Protein AF-A0A955QP29-F1 (afdb_monomer_lite)

Sequence (66 aa):
NDPSDDNFYDQIAWFRSGSEALKDITVAAGGNFDFQPFVYTDTNLTRNSISHRISDHFPLWLEFAL

Structure (mmCIF, N/CA/C/O backbone):
data_AF-A0A955QP29-F1
#
_entry.id   AF-A0A955QP29-F1
#
loop_
_atom_site.group_PDB
_atom_site.id
_atom_site.type_symbol
_atom_site.label_atom_id
_atom_site.label_alt_id
_atom_site.label_comp_id
_atom_site.label_asym_id
_atom_site.label_entity_id
_atom_site.label_seq_id
_atom_site.pdbx_PDB_ins_code
_atom_site.Cartn_x
_atom_site.Cartn_y
_atom_site.Cartn_z
_atom_site.occupancy
_atom_site.B_iso_or_equiv
_atom_site.auth_seq_id
_atom_site.auth_comp_id
_atom_site.auth_asym_id
_atom_site.auth_atom_id
_atom_site.pdbx_PDB_model_num
ATOM 1 N N . ASN A 1 1 ? 17.243 -4.690 18.968 1.00 48.75 1 ASN A N 1
ATOM 2 C CA . ASN A 1 1 ? 16.940 -4.238 17.599 1.00 48.75 1 ASN A CA 1
ATOM 3 C C . ASN A 1 1 ? 18.217 -3.686 17.014 1.00 48.75 1 ASN A C 1
ATOM 5 O O . ASN A 1 1 ? 18.487 -2.498 17.154 1.00 48.75 1 ASN A O 1
ATOM 9 N N . ASP A 1 2 ? 19.048 -4.593 16.512 1.00 42.47 2 ASP A N 1
ATOM 10 C CA . ASP A 1 2 ? 20.311 -4.279 15.853 1.00 42.47 2 ASP A CA 1
ATOM 11 C C . ASP A 1 2 ? 19.993 -3.979 14.375 1.00 42.47 2 ASP A C 1
ATOM 13 O O . ASP A 1 2 ? 19.308 -4.781 13.742 1.00 42.47 2 ASP A O 1
ATOM 17 N N . PRO A 1 3 ? 20.409 -2.835 13.808 1.00 54.41 3 PRO A N 1
ATOM 18 C CA . PRO A 1 3 ? 20.195 -2.530 12.391 1.00 54.41 3 P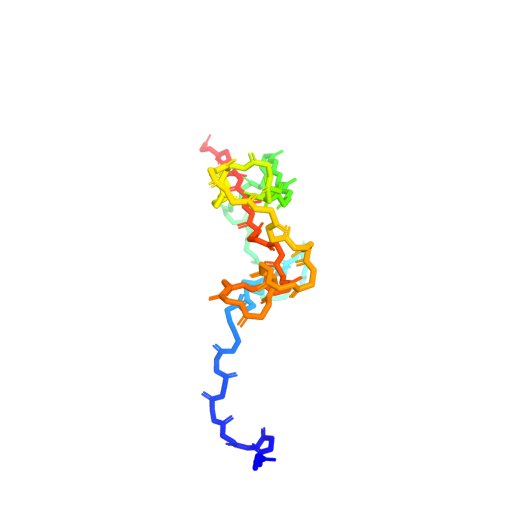RO A CA 1
ATOM 19 C C . PRO A 1 3 ? 20.929 -3.492 11.436 1.00 54.41 3 PRO A C 1
ATOM 21 O O . PRO A 1 3 ? 20.740 -3.373 10.229 1.00 54.41 3 PRO A O 1
ATOM 24 N N . SER A 1 4 ? 21.760 -4.406 11.957 1.00 54.84 4 SER A N 1
ATOM 25 C CA . SER A 1 4 ? 22.430 -5.473 11.202 1.00 54.84 4 SER A CA 1
ATOM 26 C C . SER A 1 4 ? 21.656 -6.793 11.113 1.00 54.84 4 SER A C 1
ATOM 28 O O . SER A 1 4 ? 22.118 -7.701 10.424 1.00 54.84 4 SER A O 1
ATOM 30 N N . ASP A 1 5 ? 20.480 -6.908 11.742 1.00 51.44 5 ASP A N 1
ATOM 31 C CA . ASP A 1 5 ? 19.545 -7.970 11.368 1.00 51.44 5 ASP A CA 1
ATOM 32 C C . ASP A 1 5 ? 19.162 -7.730 9.903 1.00 51.44 5 ASP A C 1
ATOM 34 O O . ASP A 1 5 ? 18.713 -6.624 9.584 1.00 51.44 5 ASP A O 1
ATOM 38 N N . ASP A 1 6 ? 19.371 -8.737 9.041 1.00 48.12 6 ASP A N 1
ATOM 39 C CA . ASP A 1 6 ? 19.020 -8.789 7.611 1.00 48.12 6 ASP A CA 1
ATOM 40 C C . ASP A 1 6 ? 17.511 -8.561 7.412 1.00 48.12 6 ASP A C 1
ATOM 42 O O . ASP A 1 6 ? 16.730 -9.440 7.042 1.00 48.12 6 ASP A O 1
ATOM 46 N N . ASN A 1 7 ? 17.070 -7.344 7.694 1.00 45.50 7 ASN A N 1
ATOM 47 C CA . ASN A 1 7 ? 15.755 -6.853 7.389 1.00 45.50 7 ASN A CA 1
ATOM 48 C C . ASN A 1 7 ? 15.805 -6.544 5.903 1.00 45.50 7 ASN A C 1
ATOM 50 O O . ASN A 1 7 ? 16.122 -5.428 5.483 1.00 45.50 7 ASN A O 1
ATOM 54 N N . PHE A 1 8 ? 15.499 -7.563 5.105 1.00 45.44 8 PHE A N 1
ATOM 55 C CA . PHE A 1 8 ? 14.982 -7.374 3.762 1.00 45.44 8 PHE A CA 1
ATOM 56 C C . PHE A 1 8 ? 13.652 -6.637 3.920 1.00 45.44 8 PHE A C 1
ATOM 58 O O . PHE A 1 8 ? 12.580 -7.232 3.899 1.00 45.44 8 PHE A O 1
ATOM 65 N N . TYR A 1 9 ? 13.708 -5.329 4.171 1.00 49.19 9 TYR A N 1
ATOM 66 C CA . TYR A 1 9 ? 12.561 -4.490 3.894 1.00 49.19 9 TYR A CA 1
ATOM 67 C C . TYR A 1 9 ? 12.189 -4.801 2.447 1.00 49.19 9 TYR A C 1
ATOM 69 O O . TYR A 1 9 ? 13.076 -4.781 1.590 1.00 49.19 9 TYR A O 1
ATOM 77 N N . ASP A 1 10 ? 10.914 -5.100 2.194 1.00 49.06 10 ASP A N 1
ATOM 78 C CA . ASP A 1 10 ? 10.314 -5.220 0.861 1.00 49.06 10 ASP A CA 1
ATOM 79 C C . ASP A 1 10 ? 10.361 -3.852 0.153 1.00 49.06 10 ASP A C 1
ATOM 81 O O . ASP A 1 10 ? 9.361 -3.256 -0.244 1.00 49.06 10 ASP A O 1
ATOM 85 N N . GLN A 1 11 ? 11.553 -3.278 0.048 1.00 55.75 11 GLN A N 1
ATOM 86 C CA . GLN A 1 11 ? 11.855 -2.182 -0.826 1.00 55.75 11 GLN A CA 1
ATOM 87 C C . GLN A 1 11 ? 11.963 -2.828 -2.179 1.00 55.75 11 GLN A C 1
ATOM 89 O O . GLN A 1 11 ? 12.969 -3.440 -2.536 1.00 55.75 11 GLN A O 1
ATOM 94 N N . ILE A 1 12 ? 10.902 -2.694 -2.951 1.00 57.41 12 ILE A N 1
ATOM 95 C CA . ILE A 1 12 ? 11.070 -2.895 -4.365 1.00 57.41 12 ILE A CA 1
ATOM 96 C C . ILE A 1 12 ? 11.970 -1.736 -4.830 1.00 57.41 12 ILE A C 1
ATOM 98 O O . ILE A 1 12 ? 11.574 -0.572 -4.889 1.00 57.41 12 ILE A O 1
ATOM 102 N N . ALA A 1 13 ? 13.250 -2.031 -5.026 1.00 56.16 13 ALA A N 1
ATOM 103 C CA . ALA A 1 13 ? 14.227 -1.056 -5.475 1.00 56.16 13 ALA A CA 1
ATOM 104 C C . ALA A 1 13 ? 14.059 -0.875 -6.991 1.00 56.16 13 ALA A C 1
ATOM 106 O O . ALA A 1 13 ? 14.489 -1.711 -7.782 1.00 56.16 13 ALA A O 1
ATOM 107 N N . TRP A 1 14 ? 13.396 0.206 -7.413 1.00 64.44 14 TRP A N 1
ATOM 108 C CA . TRP A 1 14 ? 13.239 0.543 -8.832 1.00 64.44 14 TRP A CA 1
ATOM 109 C C . TRP A 1 14 ? 14.249 1.601 -9.254 1.00 64.44 14 TRP A C 1
ATOM 111 O O . TRP A 1 14 ? 14.007 2.808 -9.157 1.00 64.44 14 TRP A O 1
ATOM 121 N N . PHE A 1 15 ? 15.377 1.151 -9.784 1.00 62.97 15 PHE A N 1
ATOM 122 C CA . PHE A 1 15 ? 16.323 2.034 -10.447 1.00 62.97 15 PHE A CA 1
ATOM 123 C C . PHE A 1 15 ? 15.751 2.431 -11.814 1.00 62.97 15 PHE A C 1
ATOM 125 O O . PHE A 1 15 ? 15.551 1.596 -12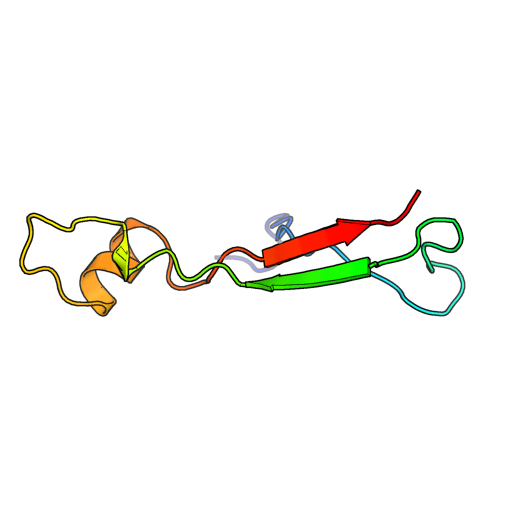.694 1.00 62.97 15 PHE A O 1
ATOM 132 N N . ARG A 1 16 ? 15.450 3.721 -11.995 1.00 60.88 16 ARG A N 1
ATOM 133 C CA . ARG A 1 16 ? 14.969 4.270 -13.281 1.00 60.88 16 ARG A CA 1
ATOM 134 C C . ARG A 1 16 ? 16.107 4.731 -14.196 1.00 60.88 16 ARG A C 1
ATOM 136 O O . ARG A 1 16 ? 15.865 5.144 -15.325 1.00 60.88 16 ARG A O 1
ATOM 143 N N . SER A 1 17 ? 17.342 4.712 -13.704 1.00 61.81 17 SER A N 1
ATOM 144 C CA . SER A 1 17 ? 18.543 5.142 -14.420 1.00 61.81 17 SER A CA 1
ATOM 145 C C . SER A 1 17 ? 19.789 4.471 -13.831 1.00 61.81 17 SER A C 1
ATOM 147 O O . SER A 1 17 ? 19.735 3.869 -12.761 1.00 61.81 17 SER A O 1
ATOM 149 N N . GLY A 1 18 ? 20.914 4.545 -14.547 1.00 66.88 18 GLY A N 1
ATOM 150 C CA . GLY A 1 18 ? 22.170 3.907 -14.141 1.00 66.88 18 GLY A CA 1
ATOM 151 C C . GLY A 1 18 ? 22.319 2.461 -14.624 1.00 66.88 18 GLY A C 1
ATOM 152 O O . GLY A 1 18 ? 21.528 1.961 -15.428 1.00 66.88 18 GLY A O 1
ATOM 153 N N . SER A 1 19 ? 23.389 1.799 -14.179 1.00 69.75 19 SER A N 1
ATOM 154 C CA . SER A 1 19 ? 23.712 0.412 -14.549 1.00 69.75 19 SER A CA 1
ATOM 155 C C . SER A 1 19 ? 22.710 -0.607 -14.010 1.00 69.75 19 SER A C 1
ATOM 157 O O . SER A 1 19 ? 22.543 -1.654 -14.622 1.00 69.75 19 SER A O 1
ATOM 159 N N . GLU A 1 20 ? 22.028 -0.280 -12.915 1.00 68.88 20 GLU A N 1
ATOM 160 C CA . GLU A 1 20 ? 21.046 -1.140 -12.240 1.00 68.88 20 GLU A CA 1
ATOM 161 C C . GLU A 1 20 ? 19.611 -0.903 -12.732 1.00 68.88 20 GLU A C 1
ATOM 163 O O . GLU A 1 20 ? 18.666 -1.489 -12.211 1.00 68.88 20 GLU A O 1
ATOM 168 N N . ALA A 1 21 ? 19.431 -0.037 -13.737 1.00 69.50 21 ALA A N 1
ATOM 169 C CA . ALA A 1 21 ? 18.113 0.266 -14.268 1.00 69.50 21 ALA A CA 1
ATOM 170 C C . ALA A 1 21 ? 17.439 -0.975 -14.866 1.00 69.50 21 ALA A C 1
ATOM 172 O O . ALA A 1 21 ? 18.032 -1.682 -15.685 1.00 69.50 21 ALA A O 1
ATOM 173 N N . LEU A 1 22 ? 16.165 -1.178 -14.523 1.00 69.62 22 LEU A N 1
ATOM 174 C CA . LEU A 1 22 ? 15.302 -2.179 -15.152 1.00 69.62 22 LEU A CA 1
ATOM 175 C C . LEU A 1 22 ? 14.890 -1.670 -16.540 1.00 69.62 22 LEU A C 1
ATOM 177 O O . LEU A 1 22 ? 13.852 -1.037 -16.705 1.00 69.62 22 LEU A O 1
ATOM 181 N N . LYS A 1 23 ? 15.763 -1.874 -17.531 1.00 68.44 23 LYS A N 1
ATOM 182 C CA . LYS A 1 23 ? 15.632 -1.284 -18.877 1.00 68.44 23 LYS A CA 1
ATOM 183 C C . LYS A 1 23 ? 14.556 -1.938 -19.744 1.00 68.44 23 LYS A C 1
ATOM 185 O O . LYS A 1 23 ? 14.048 -1.280 -20.644 1.00 68.44 23 LYS A O 1
ATOM 190 N N . ASP A 1 24 ? 14.196 -3.183 -19.446 1.00 75.75 24 ASP A N 1
ATOM 191 C CA . ASP A 1 24 ? 13.289 -3.986 -20.275 1.00 75.75 24 ASP A CA 1
ATOM 192 C C . ASP A 1 24 ? 11.847 -4.020 -19.739 1.00 75.75 24 ASP A C 1
ATOM 194 O O . ASP A 1 24 ? 11.018 -4.779 -20.231 1.00 75.75 24 ASP A O 1
ATOM 198 N N . ILE A 1 25 ? 11.534 -3.214 -18.717 1.00 78.75 25 ILE A N 1
ATOM 199 C CA . ILE A 1 25 ? 10.209 -3.174 -18.093 1.00 78.75 25 ILE A CA 1
ATOM 200 C C . ILE A 1 25 ? 9.696 -1.734 -18.095 1.00 78.75 25 ILE A C 1
ATOM 202 O O . ILE A 1 25 ? 10.215 -0.867 -17.389 1.00 78.75 25 ILE A O 1
ATOM 206 N N . THR A 1 26 ? 8.633 -1.481 -18.857 1.00 82.12 26 THR A N 1
ATOM 207 C CA . THR A 1 26 ? 7.966 -0.176 -18.846 1.00 82.12 26 THR A CA 1
ATOM 208 C C . THR A 1 26 ? 6.986 -0.119 -17.682 1.00 82.12 26 THR A C 1
ATOM 210 O O . THR A 1 26 ? 6.025 -0.882 -17.636 1.00 82.12 26 THR A O 1
ATOM 213 N N . VAL A 1 27 ? 7.196 0.803 -16.744 1.00 81.12 27 VAL A N 1
ATOM 214 C CA . VAL A 1 27 ? 6.215 1.095 -15.688 1.00 81.12 27 VAL A CA 1
ATOM 215 C C . VAL A 1 27 ? 5.063 1.902 -16.286 1.00 81.12 27 VAL A C 1
ATOM 217 O O . VAL A 1 27 ? 5.290 2.987 -16.819 1.00 81.12 27 VAL A O 1
ATOM 220 N N . ALA A 1 28 ? 3.839 1.390 -16.178 1.00 87.12 28 ALA A N 1
ATOM 221 C CA . ALA A 1 28 ? 2.630 2.041 -16.678 1.00 87.12 28 ALA A CA 1
ATOM 222 C C . ALA A 1 28 ? 1.991 2.953 -15.621 1.00 87.12 28 ALA A C 1
ATOM 224 O O . ALA A 1 28 ? 1.708 4.121 -15.888 1.00 87.12 28 ALA A O 1
ATOM 225 N N . ALA A 1 29 ? 1.791 2.432 -14.410 1.00 89.44 29 ALA A N 1
ATOM 226 C CA . ALA A 1 29 ? 1.152 3.143 -13.308 1.00 89.44 29 ALA A CA 1
ATOM 227 C C . ALA A 1 29 ? 1.630 2.598 -11.961 1.00 89.44 29 ALA A C 1
ATOM 229 O O . ALA A 1 29 ? 2.237 1.533 -11.891 1.00 89.44 29 ALA A O 1
ATOM 230 N N . GLY A 1 30 ? 1.360 3.329 -10.886 1.00 89.62 30 GLY A N 1
ATOM 231 C CA . GLY A 1 30 ? 1.613 2.859 -9.534 1.00 89.62 30 GLY A CA 1
ATOM 232 C C . GLY A 1 30 ? 1.067 3.810 -8.486 1.00 89.62 30 GLY A C 1
ATOM 233 O O . GLY A 1 30 ? 0.732 4.962 -8.777 1.00 89.62 30 GLY A O 1
ATOM 234 N N . GLY A 1 31 ? 0.990 3.328 -7.254 1.00 90.19 31 GLY A N 1
ATOM 235 C CA . GLY A 1 31 ? 0.452 4.097 -6.146 1.00 90.19 31 GLY A CA 1
ATOM 236 C C . GLY A 1 31 ? 0.452 3.324 -4.838 1.00 90.19 31 GLY A C 1
ATOM 237 O O . GLY A 1 31 ? 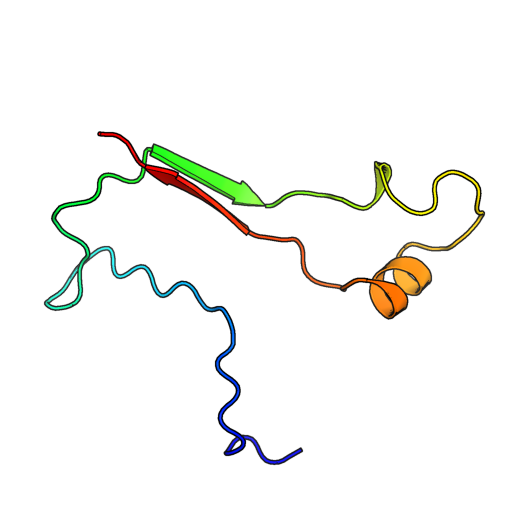1.209 2.373 -4.650 1.00 90.19 31 GLY A O 1
ATOM 238 N N . ASN A 1 32 ? -0.414 3.763 -3.931 1.00 92.31 32 ASN A N 1
ATOM 239 C CA . ASN A 1 32 ? -0.696 3.080 -2.678 1.00 92.31 32 ASN A CA 1
ATOM 240 C C . ASN A 1 32 ? -2.157 2.616 -2.639 1.00 92.31 32 ASN A C 1
ATOM 242 O O . ASN A 1 32 ? -2.997 3.121 -3.388 1.00 92.31 32 ASN A O 1
ATOM 246 N N . PHE A 1 33 ? -2.438 1.640 -1.782 1.00 90.88 33 PHE A N 1
ATOM 247 C CA . PHE A 1 33 ? -3.791 1.166 -1.513 1.00 90.88 33 PHE A CA 1
ATOM 248 C C . PHE A 1 33 ? -4.207 1.537 -0.086 1.00 90.88 33 PHE A C 1
ATOM 250 O O . PHE A 1 33 ? -3.652 1.014 0.884 1.00 90.88 33 PHE A O 1
ATOM 257 N N . ASP A 1 34 ? -5.194 2.429 0.049 1.00 92.25 34 ASP A N 1
ATOM 258 C CA . ASP A 1 34 ? -5.796 2.731 1.350 1.00 92.25 34 ASP A CA 1
ATOM 259 C C . ASP A 1 34 ? -6.782 1.627 1.741 1.00 92.25 34 ASP A C 1
ATOM 261 O O . ASP A 1 34 ? -7.936 1.595 1.310 1.00 92.25 34 ASP A O 1
ATOM 265 N N . PHE A 1 35 ? -6.306 0.706 2.574 1.00 92.19 35 PHE A N 1
ATOM 266 C CA . PHE A 1 35 ? -7.106 -0.408 3.067 1.00 92.19 35 PHE A CA 1
ATOM 267 C C . PHE A 1 35 ? -8.015 -0.033 4.247 1.00 92.19 35 PHE A C 1
ATOM 269 O O . PHE A 1 35 ? -8.882 -0.827 4.612 1.00 92.19 35 PHE A O 1
ATOM 276 N N . GLN A 1 36 ? -7.838 1.136 4.876 1.00 91.12 36 GLN A N 1
ATOM 277 C CA . GLN A 1 36 ? -8.518 1.458 6.139 1.00 91.12 36 GLN A CA 1
ATOM 278 C C . GLN A 1 36 ? -10.046 1.480 6.059 1.00 91.12 36 GLN A C 1
ATOM 280 O O . GLN A 1 36 ? -10.669 0.993 7.001 1.00 91.12 36 GLN A O 1
ATOM 285 N N . PRO A 1 37 ? -10.673 1.972 4.974 1.00 92.44 37 PRO A N 1
ATOM 286 C CA . PRO A 1 37 ? -12.129 1.948 4.851 1.00 92.44 37 PRO A CA 1
ATOM 287 C C . PRO A 1 37 ? -12.726 0.537 4.748 1.00 92.44 37 PRO A C 1
ATOM 289 O O . PRO A 1 37 ? -13.935 0.381 4.889 1.00 92.44 37 PRO A O 1
ATOM 292 N N . PHE A 1 38 ? -11.903 -0.480 4.476 1.00 94.06 38 PHE A N 1
ATOM 293 C CA . PHE A 1 38 ? -12.350 -1.836 4.142 1.00 94.06 38 PHE A CA 1
ATOM 294 C C . PHE A 1 38 ? -12.071 -2.868 5.241 1.00 94.06 38 PHE A C 1
ATOM 296 O O . PHE A 1 38 ? -12.457 -4.027 5.103 1.00 94.06 38 PHE A O 1
ATOM 303 N N . VAL A 1 39 ? -11.398 -2.480 6.326 1.00 94.25 3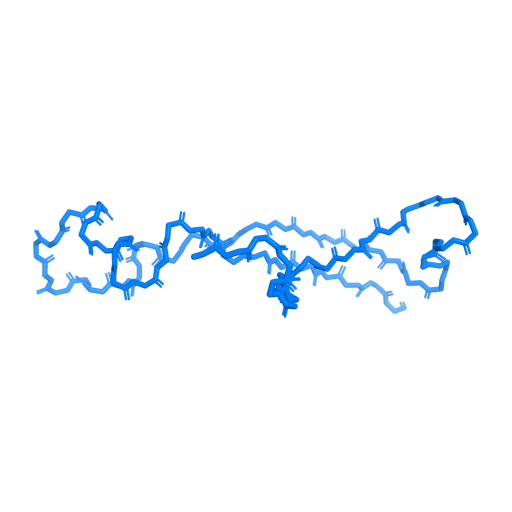9 VAL A N 1
ATOM 304 C CA . VAL A 1 39 ? -11.014 -3.384 7.420 1.00 94.25 39 VAL A CA 1
ATOM 305 C C . VAL A 1 39 ? -11.713 -2.998 8.714 1.00 94.25 39 VAL A C 1
ATOM 307 O O . VAL A 1 39 ? -11.914 -1.822 8.996 1.00 94.25 39 VAL A O 1
ATOM 310 N N . TYR A 1 40 ? -12.057 -3.998 9.530 1.00 94.62 40 TYR A N 1
ATOM 311 C CA . TYR A 1 40 ? -12.705 -3.797 10.833 1.00 94.62 40 TYR A CA 1
ATOM 312 C C . TYR A 1 40 ? -13.959 -2.902 10.786 1.00 94.62 40 TYR A C 1
ATOM 314 O O . TYR A 1 40 ? -14.247 -2.184 11.745 1.00 94.62 40 TYR A O 1
ATOM 322 N N . THR A 1 41 ? -14.716 -2.970 9.686 1.00 95.25 41 THR A N 1
ATOM 323 C CA . THR A 1 41 ? -15.879 -2.111 9.403 1.00 95.25 41 THR A CA 1
ATOM 324 C C . THR A 1 41 ? -16.999 -2.239 10.432 1.00 95.25 41 THR A C 1
ATOM 326 O O . THR A 1 41 ? -17.734 -1.286 10.660 1.00 95.25 41 THR A O 1
ATOM 329 N N . ASP A 1 42 ? -17.086 -3.388 11.104 1.00 96.25 42 ASP A N 1
ATOM 330 C CA . ASP A 1 42 ? -18.097 -3.675 12.129 1.00 96.25 42 ASP A CA 1
ATOM 331 C C . ASP A 1 42 ? -17.618 -3.319 13.549 1.00 96.25 42 ASP A C 1
ATOM 333 O O . ASP A 1 42 ? -18.140 -3.813 14.550 1.00 96.25 42 ASP A O 1
ATOM 337 N N . THR A 1 43 ? -16.582 -2.483 13.664 1.00 93.44 43 THR A N 1
ATOM 338 C CA . THR A 1 43 ? -15.993 -2.073 14.943 1.00 93.44 43 THR A CA 1
ATOM 339 C C . THR A 1 43 ? -15.847 -0.556 15.032 1.00 93.44 43 THR A C 1
ATOM 341 O O . THR A 1 43 ? -15.701 0.129 14.027 1.00 93.44 43 THR A O 1
ATOM 344 N N . ASN A 1 44 ? -15.790 -0.025 16.256 1.00 93.56 44 ASN A N 1
ATOM 345 C CA . ASN A 1 44 ? -15.509 1.395 16.509 1.00 93.56 44 ASN A CA 1
ATOM 346 C C . ASN A 1 44 ? -14.013 1.655 16.765 1.00 93.56 44 ASN A C 1
ATOM 348 O O . ASN A 1 44 ? -13.650 2.482 17.606 1.00 93.56 44 ASN A O 1
ATOM 352 N N . LEU A 1 45 ? -13.126 0.901 16.108 1.00 94.62 45 LEU A N 1
ATOM 353 C CA . LEU A 1 45 ? -11.686 1.073 16.282 1.00 94.62 45 LEU A CA 1
ATOM 354 C C . LEU A 1 45 ? -11.211 2.391 15.663 1.00 94.62 45 LEU A C 1
ATOM 356 O O . LEU A 1 45 ? -11.602 2.775 14.565 1.00 94.62 45 LEU A O 1
ATOM 360 N N . THR A 1 46 ? -10.312 3.079 16.366 1.00 93.88 46 THR A N 1
ATOM 361 C CA . THR A 1 46 ? -9.647 4.267 15.824 1.00 93.88 46 THR A CA 1
ATOM 362 C C . THR A 1 46 ? -8.626 3.871 14.763 1.00 93.88 46 THR A C 1
ATOM 364 O O . THR A 1 46 ? -8.039 2.790 14.838 1.00 93.88 46 THR A O 1
ATOM 367 N N . ARG A 1 47 ? -8.315 4.789 13.837 1.00 89.50 47 ARG A N 1
ATOM 368 C CA . ARG A 1 47 ? -7.243 4.606 12.841 1.00 89.50 47 ARG A CA 1
ATOM 369 C C . ARG A 1 47 ? -5.942 4.102 13.470 1.00 89.50 47 ARG A C 1
ATOM 371 O O . ARG A 1 47 ? -5.356 3.152 12.974 1.00 89.50 47 ARG A O 1
ATOM 378 N N . ASN A 1 48 ? -5.532 4.6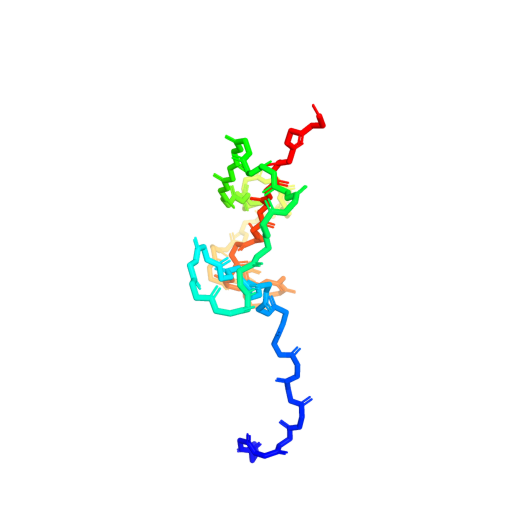85 14.597 1.00 93.25 48 ASN A N 1
ATOM 379 C CA . ASN A 1 48 ? -4.314 4.272 15.295 1.00 93.25 48 ASN A CA 1
ATOM 380 C C . ASN A 1 48 ? -4.394 2.814 15.780 1.00 93.25 48 ASN A C 1
ATOM 382 O O . ASN A 1 48 ? -3.441 2.058 15.646 1.00 93.25 48 ASN A O 1
ATOM 386 N N . SER A 1 49 ? -5.553 2.395 16.299 1.00 94.75 49 SER A N 1
ATOM 387 C CA . SER A 1 49 ? -5.770 1.008 16.735 1.00 94.75 49 SER A CA 1
ATOM 388 C C . SER A 1 49 ? -5.741 0.023 15.569 1.00 94.75 49 SER A C 1
ATOM 390 O O . SER A 1 49 ? -5.274 -1.099 15.742 1.00 94.75 49 SER A O 1
ATOM 392 N N . ILE A 1 50 ? -6.241 0.428 14.399 1.00 93.94 50 ILE A N 1
ATOM 393 C CA . ILE A 1 50 ? -6.158 -0.365 13.166 1.00 93.94 50 ILE A CA 1
ATOM 394 C C . ILE A 1 50 ? -4.693 -0.475 12.720 1.00 93.94 50 ILE A C 1
ATOM 396 O O . ILE A 1 50 ? -4.230 -1.579 12.432 1.00 93.94 50 ILE A O 1
ATOM 400 N N . SER A 1 51 ? -3.944 0.632 12.741 1.00 90.62 51 SER A N 1
ATOM 401 C CA . SER A 1 51 ? -2.527 0.653 12.360 1.00 90.62 51 SER A CA 1
AT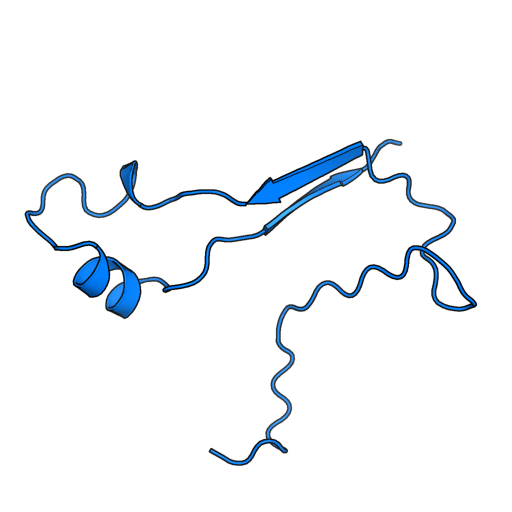OM 402 C C . SER A 1 51 ? -1.652 -0.249 13.232 1.00 90.62 51 SER A C 1
ATOM 404 O O . SER A 1 51 ? -0.817 -0.967 12.697 1.00 90.62 51 SER A O 1
ATOM 406 N N . HIS A 1 52 ? -1.905 -0.313 14.545 1.00 92.06 52 HIS A N 1
ATOM 407 C CA . HIS A 1 52 ? -1.206 -1.244 15.451 1.00 92.06 52 HIS A CA 1
ATOM 408 C C . HIS A 1 52 ? -1.518 -2.725 15.202 1.00 92.06 52 HIS A C 1
ATOM 410 O O . HIS A 1 52 ? -0.785 -3.588 15.677 1.00 92.06 52 HIS A O 1
ATOM 416 N N . ARG A 1 53 ? -2.629 -3.041 14.528 1.00 93.38 53 ARG A N 1
ATOM 417 C CA . ARG A 1 53 ? -3.079 -4.427 14.301 1.00 93.38 53 ARG A CA 1
ATOM 418 C C . ARG A 1 53 ? -2.686 -4.971 12.937 1.00 93.38 53 ARG A C 1
ATOM 420 O O . ARG A 1 53 ? -2.473 -6.172 12.822 1.00 93.38 53 ARG A O 1
ATOM 427 N N . ILE A 1 54 ? -2.669 -4.114 11.920 1.00 90.50 54 ILE A N 1
ATOM 428 C CA . ILE A 1 54 ? -2.390 -4.504 10.535 1.00 90.50 54 ILE A CA 1
ATOM 429 C C . ILE A 1 54 ? -1.047 -3.926 10.111 1.00 90.50 54 ILE A C 1
ATOM 431 O O . ILE A 1 54 ? -0.084 -4.662 9.939 1.00 90.50 54 ILE A O 1
ATOM 435 N N . SER A 1 55 ? -1.011 -2.612 9.913 1.00 87.81 55 SER A N 1
ATOM 436 C CA . SER A 1 55 ? 0.168 -1.860 9.506 1.00 87.81 55 SER A CA 1
ATOM 437 C C . SER A 1 55 ? -0.151 -0.367 9.564 1.00 87.81 55 SER A C 1
ATOM 439 O O . SER A 1 55 ? -1.283 0.059 9.304 1.00 87.81 55 SER A O 1
ATOM 441 N N . ASP A 1 56 ? 0.843 0.449 9.882 1.00 87.19 56 ASP A N 1
ATOM 442 C CA . ASP A 1 56 ? 0.814 1.901 9.710 1.00 87.19 56 ASP A CA 1
ATOM 443 C C . ASP A 1 56 ? 1.225 2.344 8.292 1.00 87.19 56 ASP A C 1
ATOM 445 O O . ASP A 1 56 ? 1.014 3.504 7.932 1.00 87.19 56 ASP A O 1
ATOM 449 N N . HIS A 1 57 ? 1.724 1.422 7.463 1.00 88.12 57 HIS A N 1
ATOM 450 C CA . HIS A 1 57 ? 2.138 1.672 6.084 1.00 88.12 57 HIS A CA 1
ATOM 451 C C . HIS A 1 57 ? 1.121 1.129 5.077 1.00 88.12 57 HIS A C 1
ATOM 453 O O . HIS A 1 57 ? 0.674 -0.017 5.167 1.00 88.12 57 HIS A O 1
ATOM 459 N N . PHE A 1 58 ? 0.781 1.946 4.077 1.00 89.44 58 PHE A N 1
ATOM 460 C CA . PHE A 1 58 ? -0.045 1.497 2.961 1.00 89.44 58 PHE A CA 1
ATOM 461 C C . PHE A 1 58 ? 0.759 0.622 1.995 1.00 89.44 58 PHE A C 1
ATOM 463 O O . PHE A 1 58 ? 1.872 1.009 1.628 1.00 89.44 58 PHE A O 1
ATOM 470 N N . PRO A 1 59 ? 0.199 -0.515 1.537 1.00 89.06 59 PRO A N 1
ATOM 471 C CA . PRO A 1 59 ? 0.800 -1.305 0.474 1.00 89.06 59 PRO A CA 1
ATOM 472 C C . PRO A 1 59 ? 1.031 -0.455 -0.772 1.00 89.06 59 PRO A C 1
ATOM 474 O O . PRO A 1 59 ? 0.188 0.370 -1.138 1.00 89.06 59 PRO A O 1
ATOM 477 N N . LEU A 1 60 ? 2.160 -0.695 -1.430 1.00 88.38 60 LEU A N 1
ATOM 478 C CA . LEU A 1 60 ? 2.472 -0.126 -2.733 1.00 88.38 60 LEU A CA 1
ATOM 479 C C . LEU A 1 60 ? 2.058 -1.101 -3.835 1.00 88.38 60 LEU A C 1
ATOM 481 O O . LEU A 1 60 ? 2.116 -2.316 -3.654 1.00 88.38 60 LEU A O 1
ATOM 485 N N . TRP A 1 61 ? 1.677 -0.568 -4.989 1.00 88.38 61 TRP A N 1
ATOM 486 C CA . TRP A 1 61 ? 1.414 -1.351 -6.195 1.00 88.38 61 TRP A CA 1
ATOM 487 C C . TRP A 1 61 ? 1.989 -0.638 -7.414 1.00 88.38 61 TRP A C 1
ATOM 489 O O . TRP A 1 61 ? 2.051 0.593 -7.433 1.00 88.38 61 TRP A O 1
ATOM 499 N N . LEU A 1 62 ? 2.372 -1.413 -8.430 1.00 86.88 62 LEU A N 1
ATOM 500 C CA . LEU A 1 62 ? 2.732 -0.922 -9.759 1.00 86.88 62 LEU A CA 1
ATOM 501 C C . LEU A 1 62 ? 2.193 -1.850 -10.842 1.00 86.88 62 LEU A C 1
ATOM 503 O O . LEU A 1 62 ? 2.106 -3.063 -10.664 1.00 86.88 62 LEU A O 1
ATOM 507 N N . GLU A 1 63 ? 1.889 -1.246 -11.978 1.00 89.56 63 GLU A N 1
ATOM 508 C CA . GLU A 1 63 ? 1.534 -1.902 -13.225 1.00 89.56 63 GLU A CA 1
ATOM 509 C C . GLU A 1 63 ? 2.680 -1.747 -14.224 1.00 89.56 63 GLU A C 1
ATOM 511 O O . GLU A 1 63 ? 3.293 -0.680 -14.339 1.00 89.56 63 GLU A O 1
ATOM 516 N N . PHE A 1 64 ? 2.937 -2.809 -14.982 1.00 86.94 64 PHE A N 1
ATOM 517 C CA . PHE A 1 64 ? 3.932 -2.833 -16.047 1.00 86.94 64 PHE A CA 1
ATOM 518 C C . PHE A 1 64 ? 3.242 -3.028 -17.398 1.00 86.94 64 PHE A C 1
ATOM 520 O O . PHE A 1 64 ? 2.312 -3.828 -17.508 1.00 86.94 64 PHE A O 1
ATOM 527 N N . ALA A 1 65 ? 3.692 -2.300 -18.418 1.00 85.06 65 ALA A N 1
ATOM 528 C CA . ALA A 1 65 ? 3.252 -2.494 -19.794 1.00 85.06 65 ALA A CA 1
ATOM 529 C C . ALA A 1 65 ? 4.108 -3.578 -20.471 1.00 85.06 65 ALA A C 1
ATOM 531 O O . ALA A 1 65 ? 5.332 -3.577 -20.319 1.00 85.06 65 ALA A O 1
ATOM 532 N N . LEU A 1 66 ? 3.438 -4.483 -21.193 1.00 74.88 66 LEU A N 1
ATOM 533 C CA . LEU A 1 66 ? 4.037 -5.523 -22.038 1.00 74.88 66 LEU A CA 1
ATOM 534 C C . LEU A 1 66 ? 4.287 -5.011 -23.458 1.00 74.88 66 LEU A C 1
ATOM 536 O O . LEU A 1 66 ? 3.432 -4.243 -23.958 1.00 74.88 66 LEU A O 1
#

Radius of gyration: 16.96 Å; chains: 1; bounding box: 42×14×40 Å

pLDDT: mean 78.43, std 16.66, range [42.47, 96.25]

Foldseek 3Di:
DDPPPPPPPVPPDADCDDPPHPPPWAWDDKDFDDCVCPPPVVDPDDPVRVCVVPHPDTDIDTDTDD

Secondary structure (DSSP, 8-state):
--TTS----------SSSTT--TT-EEEEEEE---GGGSSTTS---HHHHHTTS-SSPPEEEEEE-